Protein AF-A0A3D4V283-F1 (afdb_monomer_lite)

Secondary structure (DSSP, 8-state):
-HHHHHHHHHHHHHHHHHHHHHHHHHHHHS---HHHHHHHHHHHHHHHHHHHHHTT-HHHHHHHHHHHHHHHHHHHHT-TTS-HHHHHHHHHHHTSTTSHHHHHHHHHHT--SHHHHHHHHHHHHHHHHHHHHHHHTT----HHHHHHHHHHHHHHHHH-

pLDDT: mean 93.76, std 5.71, ran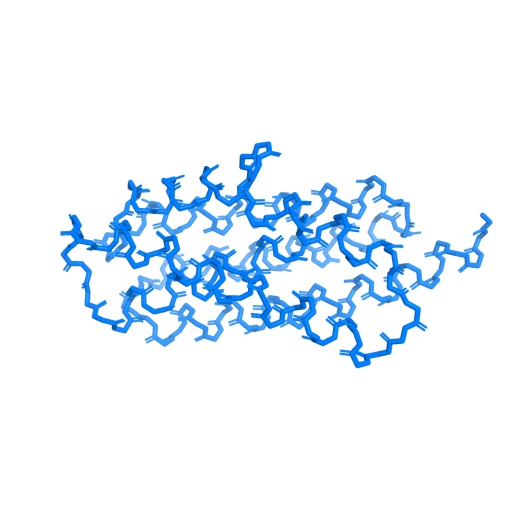ge [58.28, 98.69]

Foldseek 3Di:
DLVQLQVLLVVLLVLLVVLLVLLLVLCVQFPWDPQLSVQSNVLSVQLNVQSNVCSSVPVSSLVSLVSSLVSNLVSQCPTPLHPNCLSVQLLCQQPDCPHLLVQLVVQCVPDDDPVSNVVSLVSSLVRSVVSLVVSCVPDPHDPSNSVSSSSNSSSSSVSD

Structure (mmCIF, N/CA/C/O backbone):
data_AF-A0A3D4V283-F1
#
_entry.id   AF-A0A3D4V283-F1
#
loop_
_atom_site.group_PDB
_atom_site.id
_atom_site.type_symbol
_atom_site.label_atom_id
_atom_site.label_alt_id
_atom_site.label_comp_id
_atom_site.label_asym_id
_atom_site.label_entity_id
_atom_site.label_seq_id
_atom_site.pdbx_PDB_ins_code
_atom_site.Cartn_x
_atom_site.Cartn_y
_atom_site.Cartn_z
_atom_site.occupancy
_atom_site.B_iso_or_equiv
_atom_site.auth_seq_id
_atom_site.auth_comp_id
_atom_site.auth_asym_id
_atom_site.auth_atom_id
_atom_site.pdbx_PDB_model_num
ATOM 1 N N . THR A 1 1 ? 18.611 2.830 -21.047 1.00 58.28 1 THR A N 1
ATOM 2 C CA . THR A 1 1 ? 18.235 2.744 -22.475 1.00 58.28 1 THR A CA 1
ATOM 3 C C . THR A 1 1 ? 16.739 2.897 -22.589 1.00 58.28 1 THR A C 1
ATOM 5 O O . THR A 1 1 ? 16.042 2.386 -21.721 1.00 58.28 1 THR A O 1
ATOM 8 N N . GLU A 1 2 ? 16.260 3.573 -23.629 1.00 79.69 2 GLU A N 1
ATOM 9 C CA . GLU A 1 2 ? 14.843 3.916 -23.854 1.00 79.69 2 GLU A CA 1
ATOM 10 C C . GLU A 1 2 ? 13.882 2.730 -23.689 1.00 79.69 2 GLU A C 1
ATOM 12 O O . GLU A 1 2 ? 12.843 2.879 -23.059 1.00 79.69 2 GLU A O 1
ATOM 17 N N . ILE A 1 3 ? 14.271 1.524 -24.125 1.00 82.44 3 ILE A N 1
ATOM 18 C CA . ILE A 1 3 ? 13.474 0.296 -23.944 1.00 82.44 3 ILE A CA 1
ATOM 19 C C . ILE A 1 3 ? 13.197 0.004 -22.459 1.00 82.44 3 ILE A C 1
ATOM 21 O O . ILE A 1 3 ? 12.070 -0.315 -22.096 1.00 82.44 3 ILE A O 1
ATOM 25 N N . LYS A 1 4 ? 14.196 0.154 -21.577 1.00 86.25 4 LYS A N 1
ATOM 26 C CA . LYS A 1 4 ? 14.017 -0.077 -20.131 1.00 86.25 4 LYS A CA 1
ATOM 27 C C . LYS A 1 4 ? 13.040 0.926 -19.518 1.00 86.25 4 LYS A C 1
ATOM 29 O O . LYS A 1 4 ? 12.256 0.551 -18.656 1.00 86.25 4 LYS A O 1
ATOM 34 N N . ASN A 1 5 ? 13.087 2.180 -19.964 1.00 87.62 5 ASN A N 1
ATOM 35 C CA . ASN A 1 5 ? 12.178 3.218 -19.482 1.00 87.62 5 ASN A CA 1
ATOM 36 C C . ASN A 1 5 ? 10.763 3.015 -20.040 1.00 87.62 5 ASN A C 1
ATOM 38 O O . ASN A 1 5 ? 9.798 3.157 -19.304 1.00 87.62 5 ASN A O 1
ATOM 42 N N . SER A 1 6 ? 10.631 2.579 -21.295 1.00 90.25 6 SER A N 1
ATOM 43 C CA . SER A 1 6 ? 9.337 2.236 -21.890 1.00 90.25 6 SER A CA 1
ATOM 44 C C . SER A 1 6 ? 8.650 1.082 -21.153 1.00 90.25 6 SER A C 1
ATOM 46 O O . SER A 1 6 ? 7.493 1.223 -20.761 1.00 90.25 6 SER A O 1
ATOM 48 N N . VAL A 1 7 ? 9.376 -0.013 -20.885 1.00 91.06 7 VAL A N 1
ATOM 49 C CA . VAL A 1 7 ? 8.851 -1.134 -20.086 1.00 91.06 7 VAL A CA 1
ATOM 50 C C . VAL A 1 7 ? 8.467 -0.653 -18.690 1.00 91.06 7 VAL A C 1
ATOM 52 O O . VAL A 1 7 ? 7.329 -0.867 -18.285 1.00 91.06 7 VAL A O 1
ATOM 55 N N . ARG A 1 8 ? 9.364 0.067 -17.994 1.00 93.31 8 ARG A N 1
ATOM 56 C CA . ARG A 1 8 ? 9.091 0.590 -16.646 1.00 93.31 8 ARG A CA 1
ATOM 57 C C . ARG A 1 8 ? 7.851 1.477 -16.613 1.00 93.31 8 ARG A C 1
ATOM 59 O O . ARG A 1 8 ? 7.060 1.344 -15.693 1.00 93.31 8 ARG A O 1
ATOM 66 N N . SER A 1 9 ? 7.680 2.347 -17.606 1.00 92.94 9 SER A N 1
ATOM 67 C CA . SER A 1 9 ? 6.527 3.243 -17.711 1.00 92.94 9 SER A CA 1
ATOM 68 C C . SER A 1 9 ? 5.214 2.471 -17.831 1.00 92.94 9 SER A C 1
ATOM 70 O O . SER A 1 9 ? 4.258 2.774 -17.124 1.00 92.94 9 SER A O 1
ATOM 72 N N . GLN A 1 10 ? 5.156 1.449 -18.687 1.00 92.44 10 GLN A N 1
ATOM 73 C CA . GLN A 1 10 ? 3.942 0.644 -18.841 1.00 92.44 10 GLN A CA 1
ATOM 74 C C . GLN A 1 10 ? 3.641 -0.164 -17.577 1.00 92.44 10 GLN A C 1
ATOM 76 O O . GLN A 1 10 ? 2.506 -0.161 -17.099 1.00 92.44 10 GLN A O 1
ATOM 81 N N . THR A 1 11 ? 4.659 -0.816 -17.007 1.00 93.19 11 THR A N 1
ATOM 82 C CA . THR A 1 11 ? 4.489 -1.633 -15.802 1.00 93.19 11 THR A CA 1
ATOM 83 C C . THR A 1 11 ? 4.112 -0.789 -14.591 1.00 93.19 11 THR A C 1
ATOM 85 O O . THR A 1 11 ? 3.246 -1.204 -13.829 1.00 93.19 11 THR A O 1
ATOM 88 N N . SER A 1 12 ? 4.701 0.400 -14.423 1.00 95.25 12 SER A N 1
ATOM 89 C CA . SER A 1 12 ? 4.386 1.272 -13.288 1.00 95.25 12 SER A CA 1
ATOM 90 C C . SER A 1 12 ? 2.971 1.833 -13.381 1.00 95.25 12 SER A C 1
ATOM 92 O O . SER A 1 12 ? 2.273 1.848 -12.376 1.00 95.25 12 SER A O 1
ATOM 94 N N . ILE A 1 13 ? 2.494 2.203 -14.575 1.00 95.44 13 ILE A N 1
ATOM 95 C CA . ILE A 1 13 ? 1.099 2.633 -14.772 1.00 95.44 13 ILE A CA 1
ATOM 96 C C . ILE A 1 13 ? 0.123 1.505 -14.413 1.00 95.44 13 ILE A C 1
ATOM 98 O O . ILE A 1 13 ? -0.868 1.757 -13.730 1.00 95.44 13 ILE A O 1
ATOM 102 N N . MET A 1 14 ? 0.389 0.269 -14.847 1.00 95.50 14 MET A N 1
ATOM 103 C CA . MET A 1 14 ? -0.455 -0.882 -14.499 1.00 95.50 14 MET A CA 1
ATOM 104 C C . MET A 1 14 ? -0.444 -1.158 -12.993 1.00 95.50 14 MET A C 1
ATOM 106 O O . MET A 1 14 ? -1.510 -1.337 -12.408 1.00 95.50 14 MET A O 1
ATOM 110 N N . ALA A 1 15 ? 0.739 -1.145 -12.371 1.00 94.94 15 ALA A N 1
ATOM 111 C CA . ALA A 1 15 ? 0.889 -1.322 -10.931 1.00 94.94 15 ALA A CA 1
ATOM 112 C C . ALA A 1 15 ? 0.138 -0.231 -10.156 1.00 94.94 15 ALA A C 1
ATOM 114 O O . ALA A 1 15 ? -0.678 -0.551 -9.301 1.00 94.94 15 ALA A O 1
ATOM 115 N N . GLY A 1 16 ? 0.318 1.041 -10.522 1.00 96.50 16 GLY A N 1
ATOM 116 C CA . GLY A 1 16 ? -0.363 2.162 -9.877 1.00 96.50 16 GLY A CA 1
ATOM 117 C C . GLY A 1 16 ? -1.882 2.106 -10.006 1.00 96.50 16 GLY A C 1
ATOM 118 O O . GLY A 1 16 ? -2.580 2.447 -9.062 1.00 96.50 16 GLY A O 1
ATOM 119 N N . ILE A 1 17 ? -2.421 1.620 -11.132 1.00 96.50 17 ILE A N 1
ATOM 120 C CA . ILE A 1 17 ? -3.868 1.385 -11.271 1.00 96.50 17 ILE A CA 1
ATOM 121 C C . ILE A 1 17 ? -4.339 0.259 -10.343 1.00 96.50 17 ILE A C 1
ATOM 123 O O . ILE A 1 17 ? -5.386 0.402 -9.717 1.00 96.50 17 ILE A O 1
ATOM 127 N N . ALA A 1 18 ? -3.608 -0.856 -10.285 1.00 96.94 18 ALA A N 1
ATOM 128 C CA . ALA A 1 18 ? -3.990 -2.010 -9.475 1.00 96.94 18 ALA A CA 1
ATOM 129 C C . ALA A 1 18 ? -3.927 -1.702 -7.972 1.00 96.94 18 ALA A C 1
ATOM 131 O O . ALA A 1 18 ? -4.869 -2.016 -7.251 1.00 96.94 18 ALA A O 1
ATOM 132 N N . ILE A 1 19 ? -2.852 -1.046 -7.530 1.00 96.81 19 ILE A N 1
ATOM 133 C CA . ILE A 1 19 ? -2.660 -0.618 -6.142 1.00 96.81 19 ILE A CA 1
ATOM 134 C C . ILE A 1 19 ? -3.731 0.402 -5.747 1.00 96.81 19 ILE A C 1
ATOM 136 O O . ILE A 1 19 ? -4.409 0.184 -4.752 1.00 96.81 19 ILE A O 1
ATOM 140 N N . ASP A 1 20 ? -3.966 1.445 -6.554 1.00 98.06 20 ASP A N 1
ATOM 141 C CA . ASP A 1 20 ? -5.021 2.437 -6.285 1.00 98.06 20 ASP A CA 1
ATOM 142 C C . ASP A 1 20 ? -6.408 1.795 -6.171 1.00 98.06 20 ASP A C 1
ATOM 144 O O . ASP A 1 20 ? -7.171 2.087 -5.252 1.00 98.06 20 ASP A O 1
ATOM 148 N N . ALA A 1 21 ? -6.737 0.875 -7.079 1.00 98.12 21 ALA A N 1
ATOM 149 C CA . ALA A 1 21 ? -8.009 0.167 -7.024 1.00 98.12 21 ALA A CA 1
ATOM 150 C C . ALA A 1 21 ? -8.152 -0.672 -5.744 1.00 98.12 21 ALA A C 1
ATOM 152 O O . ALA A 1 21 ? -9.231 -0.682 -5.154 1.00 98.12 21 ALA A O 1
ATOM 153 N N . ALA A 1 22 ? -7.083 -1.349 -5.314 1.00 98.06 22 ALA A N 1
ATOM 154 C CA . ALA A 1 22 ? -7.077 -2.137 -4.086 1.00 98.06 22 ALA A CA 1
ATOM 155 C C . ALA A 1 22 ? -7.198 -1.243 -2.843 1.00 98.06 22 ALA A C 1
ATOM 157 O O . ALA A 1 22 ? -8.094 -1.458 -2.035 1.00 98.06 22 ALA A O 1
ATOM 158 N N . VAL A 1 23 ? -6.393 -0.181 -2.739 1.00 98.38 23 VAL A N 1
ATOM 159 C CA . VAL A 1 23 ? -6.449 0.787 -1.629 1.00 98.38 23 VAL A CA 1
ATOM 160 C C . VAL A 1 23 ? -7.845 1.393 -1.501 1.00 98.38 23 VAL A C 1
ATOM 162 O O . VAL A 1 23 ? -8.397 1.473 -0.407 1.00 98.38 23 VAL A O 1
ATOM 165 N N . ARG A 1 24 ? -8.465 1.772 -2.622 1.00 98.25 24 ARG A N 1
ATOM 166 C CA . ARG A 1 24 ? -9.840 2.279 -2.622 1.00 98.25 24 ARG A CA 1
ATOM 167 C C . ARG A 1 24 ? -10.861 1.234 -2.190 1.00 98.25 24 ARG A C 1
ATOM 169 O O . ARG A 1 24 ? -11.827 1.597 -1.535 1.00 98.25 24 ARG A O 1
ATOM 176 N N . ALA A 1 25 ? -10.688 -0.030 -2.572 1.00 98.25 25 ALA A N 1
ATOM 177 C CA . ALA A 1 25 ? -11.592 -1.096 -2.151 1.00 98.25 25 ALA A CA 1
ATOM 178 C C . ALA A 1 25 ? -11.532 -1.311 -0.631 1.00 98.25 25 ALA A C 1
ATOM 180 O O . ALA A 1 25 ? -12.582 -1.411 -0.001 1.00 98.25 25 ALA A O 1
ATOM 181 N N . GLU A 1 26 ? -10.332 -1.298 -0.047 1.00 98.19 26 GLU A N 1
ATOM 182 C CA . GLU A 1 26 ? -10.140 -1.366 1.407 1.00 98.19 26 GLU A CA 1
ATOM 183 C C . GLU A 1 26 ? -10.743 -0.143 2.108 1.00 98.19 26 GLU A C 1
ATOM 185 O O . GLU A 1 26 ? -11.488 -0.286 3.075 1.00 98.19 26 GLU A O 1
ATOM 190 N N . ALA A 1 27 ? -10.507 1.063 1.579 1.00 97.44 27 ALA A N 1
ATOM 191 C CA . ALA A 1 27 ? -11.105 2.280 2.120 1.00 97.44 27 ALA A CA 1
ATOM 192 C C . ALA A 1 27 ? -12.640 2.227 2.071 1.00 97.44 27 ALA A C 1
ATOM 194 O O . ALA A 1 27 ? -13.299 2.653 3.010 1.00 97.44 27 ALA A O 1
ATOM 195 N N . GLU A 1 28 ? -13.235 1.680 1.007 1.00 96.62 28 GLU A N 1
ATOM 196 C CA . GLU A 1 28 ? -14.691 1.518 0.909 1.00 96.62 28 GLU A CA 1
ATOM 197 C C . GLU A 1 28 ? -15.258 0.458 1.856 1.00 96.62 28 GLU A C 1
ATOM 199 O O . GLU A 1 28 ? -16.394 0.605 2.313 1.00 96.62 28 GLU A O 1
ATOM 204 N N . ALA A 1 29 ? -14.483 -0.587 2.151 1.00 94.00 29 ALA A N 1
ATOM 205 C CA . ALA A 1 29 ? -14.843 -1.635 3.100 1.00 94.00 29 ALA A CA 1
ATOM 206 C C . ALA A 1 29 ? -14.706 -1.197 4.571 1.00 94.00 29 ALA A C 1
ATOM 208 O O . ALA A 1 29 ? -15.240 -1.871 5.454 1.00 94.00 29 ALA A O 1
ATOM 209 N N . SER A 1 30 ? -14.021 -0.081 4.833 1.00 95.12 30 SER A N 1
ATOM 210 C CA . SER A 1 30 ? -13.837 0.485 6.167 1.00 95.12 30 SER A CA 1
ATOM 211 C C . SER A 1 30 ? -14.931 1.490 6.545 1.00 95.12 30 SER A C 1
ATOM 213 O O . SER A 1 30 ? -15.812 1.848 5.756 1.00 95.12 30 SER A O 1
ATOM 215 N N . GLU A 1 31 ? -14.860 1.976 7.784 1.00 96.19 31 GLU A N 1
ATOM 216 C CA . GLU A 1 31 ? -15.748 3.017 8.314 1.00 96.19 31 GLU A CA 1
ATOM 217 C C . GLU A 1 31 ? -15.241 4.443 8.033 1.00 96.19 31 GLU A C 1
ATOM 219 O O . GLU A 1 31 ? -15.786 5.403 8.583 1.00 96.19 31 GLU A O 1
ATOM 224 N N . MET A 1 32 ? -14.227 4.595 7.171 1.00 97.19 32 MET A N 1
ATOM 225 C CA . MET A 1 32 ? -13.692 5.902 6.794 1.00 97.19 32 MET A CA 1
ATOM 226 C C . MET A 1 32 ? -14.775 6.812 6.208 1.00 97.19 32 MET A C 1
ATOM 228 O O . MET A 1 32 ? -15.708 6.386 5.515 1.00 97.19 32 MET A O 1
ATOM 232 N N . SER A 1 33 ? -14.617 8.102 6.469 1.00 98.06 33 SER A N 1
ATOM 233 C CA . SER A 1 33 ? -15.468 9.163 5.951 1.00 98.06 33 SER A CA 1
ATOM 234 C C . SER A 1 33 ? -15.430 9.239 4.421 1.00 98.06 33 SER A C 1
ATOM 236 O O . SER A 1 33 ? -14.464 8.835 3.766 1.00 98.06 33 SER A O 1
ATOM 238 N N . ASN A 1 34 ? -16.485 9.802 3.826 1.00 98.19 34 ASN A N 1
ATOM 239 C CA . ASN A 1 34 ? -16.517 10.036 2.379 1.00 98.19 34 ASN A CA 1
ATOM 240 C C . ASN A 1 34 ? -15.428 11.025 1.950 1.00 98.19 34 ASN A C 1
ATOM 242 O O . ASN A 1 34 ? -14.896 10.918 0.848 1.00 98.19 34 ASN A O 1
ATOM 246 N N . GLU A 1 35 ? -15.090 11.970 2.823 1.00 98.31 35 GLU A N 1
ATOM 247 C CA . GLU A 1 35 ? -14.021 12.939 2.634 1.00 98.31 35 GLU A CA 1
ATOM 248 C C . GLU A 1 35 ? -12.662 12.239 2.502 1.00 98.31 35 GLU A C 1
ATOM 250 O O . GLU A 1 35 ? -11.957 12.470 1.519 1.00 98.31 35 GLU A O 1
ATOM 255 N N . SER A 1 36 ? -12.320 11.325 3.415 1.00 98.50 36 SER A N 1
ATOM 256 C CA . SER A 1 36 ? -11.056 10.581 3.342 1.00 98.50 36 SER A CA 1
ATOM 257 C C . SER A 1 36 ? -11.025 9.590 2.179 1.00 98.50 36 SER A C 1
ATOM 259 O O . SER A 1 36 ? -10.008 9.477 1.493 1.00 98.50 36 SER A O 1
ATOM 261 N N . LYS A 1 37 ? -12.149 8.931 1.868 1.00 98.56 37 LYS A N 1
ATOM 262 C CA . LYS A 1 37 ? -12.281 8.090 0.661 1.00 98.56 37 LYS A CA 1
ATOM 263 C C . LYS A 1 37 ? -12.045 8.890 -0.622 1.00 98.56 37 LYS A C 1
ATOM 265 O O . LYS A 1 37 ? -11.380 8.407 -1.541 1.00 98.56 37 LYS A O 1
ATOM 270 N N . GLN A 1 38 ? -12.559 10.119 -0.686 1.00 98.56 38 GLN A N 1
ATOM 271 C CA . GLN A 1 38 ? -12.334 11.011 -1.820 1.00 98.56 38 GLN A CA 1
ATOM 272 C C . GLN A 1 38 ? -10.872 11.465 -1.896 1.00 98.56 38 GLN A C 1
ATOM 274 O O . GLN A 1 38 ? -10.301 11.427 -2.982 1.00 98.56 38 GLN A O 1
ATOM 279 N N . ALA A 1 39 ? -10.244 11.812 -0.769 1.00 98.69 39 ALA A N 1
ATOM 280 C CA . ALA A 1 39 ? -8.825 12.173 -0.730 1.00 98.69 39 ALA A CA 1
ATOM 281 C C . ALA A 1 39 ? -7.927 11.032 -1.243 1.00 98.69 39 ALA A C 1
ATOM 283 O O . ALA A 1 39 ? -7.048 11.259 -2.074 1.00 98.69 39 ALA A O 1
ATOM 284 N N . ILE A 1 40 ? -8.213 9.786 -0.850 1.00 98.56 40 ILE A N 1
ATOM 285 C CA . ILE A 1 40 ? -7.534 8.589 -1.375 1.00 98.56 40 ILE A CA 1
ATOM 286 C C . ILE A 1 40 ? -7.736 8.451 -2.891 1.00 98.56 40 ILE A C 1
ATOM 288 O O . ILE A 1 40 ? -6.789 8.176 -3.631 1.00 98.56 40 ILE A O 1
ATOM 292 N N . ALA A 1 41 ? -8.961 8.657 -3.383 1.00 98.50 41 ALA A N 1
ATOM 293 C CA . ALA A 1 41 ? -9.240 8.596 -4.815 1.00 98.50 41 ALA A CA 1
ATOM 294 C C . ALA A 1 41 ? -8.500 9.694 -5.602 1.00 98.50 41 ALA A C 1
ATOM 296 O O . ALA A 1 41 ? -8.009 9.436 -6.707 1.00 98.50 41 ALA A O 1
ATOM 297 N N . ASP A 1 42 ? -8.389 10.894 -5.034 1.00 98.62 42 ASP A N 1
ATOM 298 C CA . ASP A 1 42 ? -7.660 12.016 -5.622 1.00 98.62 42 ASP A CA 1
ATOM 299 C C . ASP A 1 42 ? -6.151 11.737 -5.659 1.00 98.62 42 ASP A C 1
ATOM 301 O O . ASP A 1 42 ? -5.521 11.955 -6.699 1.00 98.62 42 ASP A O 1
ATOM 305 N N . ALA A 1 43 ? -5.583 11.156 -4.597 1.00 98.62 43 ALA A N 1
ATOM 306 C CA . ALA A 1 43 ? -4.198 10.682 -4.577 1.00 98.62 43 ALA A CA 1
ATOM 307 C C . ALA A 1 43 ? -3.932 9.682 -5.720 1.00 98.62 43 ALA A C 1
ATOM 309 O O . ALA A 1 43 ? -2.938 9.792 -6.442 1.00 98.62 43 ALA A O 1
ATOM 310 N N . GLY A 1 44 ? -4.865 8.761 -5.981 1.00 98.12 44 GLY A N 1
ATOM 311 C CA . GLY A 1 44 ? -4.776 7.810 -7.094 1.00 98.12 44 GLY A CA 1
ATOM 312 C C . GLY A 1 44 ? -4.800 8.461 -8.482 1.00 98.12 44 GLY A C 1
ATOM 313 O O . GLY A 1 44 ? -4.141 7.998 -9.423 1.00 98.12 44 GLY A O 1
ATOM 314 N N . VAL A 1 45 ? -5.540 9.562 -8.645 1.00 98.31 45 VAL A N 1
ATOM 315 C CA . VAL A 1 45 ? -5.520 10.373 -9.875 1.00 98.31 45 VAL A CA 1
ATOM 316 C C . VAL A 1 45 ? -4.163 11.054 -10.046 1.00 98.31 45 VAL A C 1
ATOM 318 O O . VAL A 1 45 ? -3.602 11.020 -11.149 1.00 98.31 45 VAL A O 1
ATOM 321 N N . GLN A 1 46 ? -3.619 11.624 -8.970 1.00 98.38 46 GLN A N 1
ATOM 322 C CA . GLN A 1 46 ? -2.305 12.266 -8.974 1.00 98.38 46 GLN A CA 1
ATOM 323 C C . GLN A 1 46 ? -1.191 11.267 -9.304 1.00 98.38 46 GLN A C 1
ATOM 325 O O . GLN A 1 46 ? -0.387 11.542 -10.197 1.00 98.38 46 GLN A O 1
ATOM 330 N N . LEU A 1 47 ? -1.217 10.067 -8.714 1.00 98.25 47 LEU A N 1
ATOM 331 C CA . LEU A 1 47 ? -0.295 8.973 -9.033 1.00 98.25 47 LEU A CA 1
ATOM 332 C C . LEU A 1 47 ? -0.283 8.675 -10.537 1.00 98.25 47 LEU A C 1
ATOM 334 O O . LEU A 1 47 ? 0.768 8.661 -11.180 1.00 98.25 47 LEU A O 1
ATOM 338 N N . LYS A 1 48 ? -1.459 8.489 -11.148 1.00 97.31 48 LYS A N 1
ATOM 339 C CA . LYS A 1 48 ? -1.569 8.195 -12.591 1.00 97.31 48 LYS A CA 1
ATOM 340 C C . LYS A 1 48 ? -1.015 9.329 -13.455 1.00 97.31 48 LYS A C 1
ATOM 342 O O . LYS A 1 48 ? -0.439 9.063 -14.512 1.00 97.31 48 LYS A O 1
ATOM 347 N N . ALA A 1 49 ? -1.199 10.583 -13.047 1.00 97.75 49 ALA A N 1
ATOM 348 C CA . ALA A 1 49 ? -0.643 11.738 -13.749 1.00 97.75 49 ALA A CA 1
ATOM 349 C C . ALA A 1 49 ? 0.889 11.813 -13.609 1.00 97.75 49 ALA A C 1
ATOM 351 O O . ALA A 1 49 ? 1.589 12.015 -14.608 1.00 97.75 49 ALA A O 1
ATOM 352 N N . ALA A 1 50 ? 1.410 11.579 -12.405 1.00 97.81 50 ALA A N 1
ATOM 353 C CA . ALA A 1 50 ? 2.840 11.556 -12.120 1.00 97.81 50 ALA A CA 1
ATOM 354 C C . ALA A 1 50 ? 3.549 10.434 -12.894 1.00 97.81 50 ALA A C 1
ATOM 356 O O . ALA A 1 50 ? 4.520 10.695 -13.600 1.00 97.81 50 ALA A O 1
ATOM 357 N N . LEU A 1 51 ? 3.001 9.214 -12.904 1.00 96.56 51 LEU A N 1
ATOM 358 C CA . LEU A 1 51 ? 3.574 8.073 -13.632 1.00 96.56 51 LEU A CA 1
ATOM 359 C C . LEU A 1 51 ? 3.625 8.279 -15.154 1.00 96.56 51 LEU A C 1
ATOM 361 O O . LEU A 1 51 ? 4.567 7.831 -15.813 1.00 96.56 51 LEU A O 1
ATOM 365 N N . ARG A 1 52 ? 2.640 8.983 -15.727 1.00 94.56 52 ARG A N 1
ATOM 366 C CA . ARG A 1 52 ? 2.667 9.387 -17.146 1.00 94.56 52 ARG A CA 1
ATOM 367 C C . ARG A 1 52 ? 3.774 10.399 -17.429 1.00 94.56 52 ARG A C 1
ATOM 369 O O . ARG A 1 52 ? 4.372 10.351 -18.500 1.00 94.56 52 ARG A O 1
ATOM 376 N N . THR A 1 53 ? 4.045 11.283 -16.474 1.00 95.75 53 THR A N 1
ATOM 377 C CA . THR A 1 53 ? 5.063 12.337 -16.580 1.00 95.75 53 THR A CA 1
ATOM 378 C C . THR A 1 53 ? 6.472 11.805 -16.323 1.00 95.75 53 THR A C 1
ATOM 380 O O . THR A 1 53 ? 7.418 12.278 -16.941 1.00 95.75 53 THR A O 1
ATOM 383 N N . ALA A 1 54 ? 6.613 10.774 -15.488 1.00 94.50 54 ALA A N 1
ATOM 384 C CA . ALA A 1 54 ? 7.889 10.131 -15.189 1.00 94.50 54 ALA A CA 1
ATOM 385 C C . ALA A 1 54 ? 8.514 9.441 -16.413 1.00 94.50 54 ALA A C 1
ATOM 387 O O . ALA A 1 54 ? 9.721 9.227 -16.454 1.00 94.50 54 ALA A O 1
ATOM 388 N N . VAL A 1 55 ? 7.708 9.023 -17.403 1.00 91.94 55 VAL A N 1
ATOM 389 C CA . VAL A 1 55 ? 8.160 8.310 -18.624 1.00 91.94 55 VAL A CA 1
ATOM 390 C C . VAL A 1 55 ? 9.110 7.139 -18.290 1.00 91.94 55 VAL A C 1
ATOM 392 O O . VAL A 1 55 ? 10.064 6.825 -19.003 1.00 91.94 55 VAL A O 1
ATOM 395 N N . GLY A 1 56 ? 8.866 6.487 -17.149 1.00 90.56 56 GLY A N 1
ATOM 396 C CA . GLY A 1 56 ? 9.672 5.378 -16.652 1.00 90.56 56 GLY A CA 1
ATOM 397 C C . GLY A 1 56 ? 11.094 5.750 -16.226 1.00 90.56 56 GLY A C 1
ATOM 398 O O . GLY A 1 56 ? 11.931 4.852 -16.141 1.00 90.56 56 GLY A O 1
ATOM 399 N N . VAL A 1 57 ? 11.412 7.017 -15.962 1.00 94.38 57 VAL A N 1
ATOM 400 C CA . VAL A 1 57 ? 12.605 7.399 -15.192 1.00 94.38 57 VAL A CA 1
ATOM 401 C C . VAL A 1 57 ? 12.454 6.827 -13.785 1.00 94.38 57 VAL A C 1
ATOM 403 O O . VAL A 1 57 ? 11.421 7.000 -13.154 1.00 94.38 57 VAL A O 1
ATOM 406 N N . LYS A 1 58 ? 13.460 6.074 -13.321 1.00 92.31 58 LYS A N 1
ATOM 407 C CA . LYS A 1 58 ? 13.350 5.280 -12.089 1.00 92.31 58 LYS A CA 1
ATOM 408 C C . LYS A 1 58 ? 13.004 6.156 -10.871 1.00 92.31 58 LYS A C 1
ATOM 410 O O . LYS A 1 58 ? 11.986 5.897 -10.250 1.00 92.31 58 LYS A O 1
ATOM 415 N N . ALA A 1 59 ? 13.802 7.194 -10.619 1.00 94.12 59 ALA A N 1
ATOM 416 C CA . ALA A 1 59 ? 13.607 8.095 -9.483 1.00 94.12 59 ALA A CA 1
ATOM 417 C C . ALA A 1 59 ? 12.240 8.799 -9.519 1.00 94.12 59 ALA A C 1
ATOM 419 O O . ALA A 1 59 ? 11.576 8.895 -8.499 1.00 94.12 59 ALA A O 1
ATOM 420 N N . ASP A 1 60 ? 11.781 9.221 -10.701 1.00 96.25 60 ASP A N 1
ATOM 421 C CA . ASP A 1 60 ? 10.484 9.892 -10.843 1.00 96.25 60 ASP A CA 1
ATOM 422 C C . ASP A 1 60 ? 9.302 8.929 -10.628 1.00 96.25 60 ASP A C 1
ATOM 424 O O . ASP A 1 60 ? 8.232 9.344 -10.192 1.00 96.25 60 ASP A O 1
ATOM 428 N N . VAL A 1 61 ? 9.475 7.638 -10.947 1.00 96.00 61 VAL A N 1
ATOM 429 C CA . VAL A 1 61 ? 8.479 6.599 -10.642 1.00 96.00 61 VAL A CA 1
ATOM 430 C C . VAL A 1 61 ? 8.443 6.303 -9.144 1.00 96.00 61 VAL A C 1
ATOM 432 O O . VAL A 1 61 ? 7.349 6.221 -8.601 1.00 96.00 61 VAL A O 1
ATOM 435 N N . GLU A 1 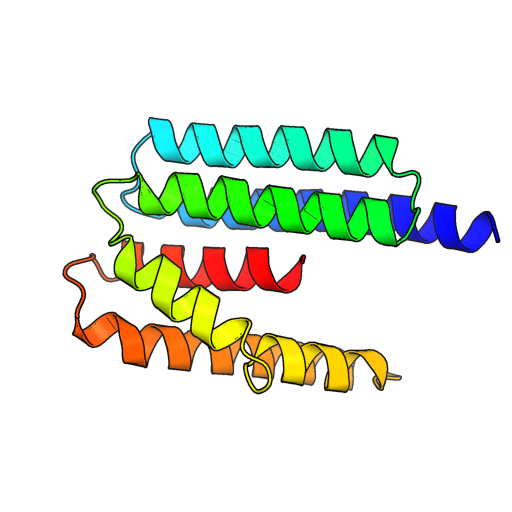62 ? 9.603 6.164 -8.496 1.00 95.00 62 GLU A N 1
ATOM 436 C CA . GLU A 1 62 ? 9.706 5.966 -7.039 1.00 95.00 62 GLU A CA 1
ATOM 437 C C . GLU A 1 62 ? 9.053 7.144 -6.301 1.00 95.00 62 GLU A C 1
ATOM 439 O O . GLU A 1 62 ? 8.094 6.943 -5.564 1.00 95.00 62 GLU A O 1
ATOM 444 N N . ALA A 1 63 ? 9.421 8.380 -6.651 1.00 96.62 63 ALA A N 1
ATOM 445 C CA . ALA A 1 63 ? 8.819 9.585 -6.083 1.00 96.62 63 ALA A CA 1
ATOM 446 C C . ALA A 1 63 ? 7.297 9.673 -6.307 1.00 96.62 63 ALA A C 1
ATOM 448 O O . ALA A 1 63 ? 6.569 10.207 -5.475 1.00 96.62 63 ALA A O 1
ATOM 449 N N . ALA A 1 64 ? 6.778 9.167 -7.432 1.00 97.94 64 ALA A N 1
ATOM 450 C CA . ALA A 1 64 ? 5.336 9.146 -7.674 1.00 97.94 64 ALA A CA 1
ATOM 451 C C . ALA A 1 64 ? 4.597 8.213 -6.700 1.00 97.94 64 ALA A C 1
ATOM 453 O O . ALA A 1 64 ? 3.495 8.551 -6.267 1.00 97.94 64 ALA A O 1
ATOM 454 N N . PHE A 1 65 ? 5.183 7.060 -6.369 1.00 97.69 65 PHE A N 1
ATOM 455 C CA . PHE A 1 65 ? 4.606 6.121 -5.409 1.00 97.69 65 PHE A CA 1
ATOM 456 C C . PHE A 1 65 ? 4.808 6.559 -3.957 1.00 97.69 65 PHE A C 1
ATOM 458 O O . PHE A 1 65 ? 3.873 6.423 -3.173 1.00 97.69 65 PHE A O 1
ATOM 465 N N . GLU A 1 66 ? 5.954 7.153 -3.621 1.00 96.81 66 GLU A N 1
ATOM 466 C CA . GLU A 1 66 ? 6.200 7.773 -2.310 1.00 96.81 66 GLU A CA 1
ATOM 467 C C . GLU A 1 66 ? 5.166 8.874 -2.026 1.00 96.81 66 GLU A C 1
ATOM 469 O O . GLU A 1 66 ? 4.460 8.810 -1.024 1.00 96.81 66 GLU A O 1
ATOM 474 N N . ASN A 1 67 ? 4.960 9.812 -2.960 1.00 97.94 67 ASN A N 1
ATOM 475 C CA . ASN A 1 67 ? 3.936 10.855 -2.807 1.00 97.94 67 ASN A CA 1
ATOM 476 C C . ASN A 1 67 ? 2.523 10.262 -2.663 1.00 97.94 67 ASN A C 1
ATOM 478 O O . ASN A 1 67 ? 1.709 10.760 -1.892 1.00 97.94 67 ASN A O 1
ATOM 482 N N . TYR A 1 68 ? 2.208 9.197 -3.407 1.00 98.44 68 TYR A N 1
ATOM 483 C CA . TYR A 1 68 ? 0.916 8.523 -3.279 1.00 98.44 68 TYR A CA 1
ATOM 484 C C . TYR A 1 68 ? 0.724 7.906 -1.889 1.00 98.44 68 TYR A C 1
ATOM 486 O O . TYR A 1 68 ? -0.346 8.057 -1.301 1.00 98.44 68 TYR A O 1
ATOM 494 N N . GLN A 1 69 ? 1.752 7.238 -1.359 1.00 97.81 69 GLN A N 1
ATOM 495 C CA . GLN A 1 69 ? 1.739 6.707 0.001 1.00 97.81 69 GLN A CA 1
ATOM 496 C C . GLN A 1 69 ? 1.523 7.825 1.026 1.00 97.81 69 GLN A C 1
ATOM 498 O O . GLN A 1 69 ? 0.664 7.674 1.891 1.00 97.81 69 GLN A O 1
ATOM 503 N N . GLU A 1 70 ? 2.254 8.937 0.920 1.00 97.56 70 GLU A N 1
ATOM 504 C CA . GLU A 1 70 ? 2.144 10.073 1.846 1.00 97.56 70 GLU A CA 1
ATOM 505 C C . GLU A 1 70 ? 0.735 10.688 1.853 1.00 97.56 70 GLU A C 1
ATOM 507 O O . GLU A 1 70 ? 0.173 10.947 2.920 1.00 97.56 70 GLU A O 1
ATOM 512 N N . GLU A 1 71 ? 0.126 10.880 0.681 1.00 98.44 71 GLU A N 1
ATOM 513 C CA . GLU A 1 71 ? -1.233 11.423 0.552 1.00 98.44 71 GLU A CA 1
ATOM 514 C C . GLU A 1 71 ? -2.291 10.464 1.126 1.00 98.44 71 GLU A C 1
ATOM 516 O O . GLU A 1 71 ? -3.198 10.886 1.847 1.00 98.44 71 GLU A O 1
ATOM 521 N N . VAL A 1 72 ? -2.163 9.156 0.868 1.00 98.44 72 VAL A N 1
ATOM 522 C CA . VAL A 1 72 ? -3.064 8.139 1.438 1.00 98.44 72 VAL A CA 1
ATOM 523 C C . VAL A 1 72 ? -2.907 8.058 2.956 1.00 98.44 72 VAL A C 1
ATOM 525 O O . VAL A 1 72 ? -3.909 8.051 3.671 1.00 98.44 72 VAL A O 1
ATOM 528 N N . GLN A 1 73 ? -1.671 8.058 3.457 1.00 97.75 73 GLN A N 1
ATOM 529 C CA . GLN A 1 73 ? -1.380 8.094 4.889 1.00 97.75 73 GLN A CA 1
ATOM 530 C C . GLN A 1 73 ? -1.998 9.339 5.537 1.00 97.75 73 GLN A C 1
ATOM 532 O O . GLN A 1 73 ? -2.692 9.227 6.543 1.00 97.75 73 GLN A O 1
ATOM 537 N N . THR A 1 74 ? -1.833 10.508 4.920 1.00 98.19 74 THR A N 1
ATOM 538 C CA . THR A 1 74 ? -2.422 11.765 5.401 1.00 98.19 74 THR A CA 1
ATOM 539 C C . THR A 1 74 ? -3.950 11.694 5.447 1.00 98.19 74 THR A C 1
ATOM 541 O O . THR A 1 74 ? -4.567 12.172 6.400 1.00 98.19 74 THR A O 1
ATOM 544 N N . ALA A 1 75 ? -4.593 11.085 4.448 1.00 98.38 75 ALA A N 1
ATOM 545 C CA . ALA A 1 75 ? -6.043 10.890 4.450 1.00 98.38 75 ALA A CA 1
ATOM 546 C C . ALA A 1 75 ? -6.505 9.957 5.583 1.00 98.38 75 ALA A C 1
ATOM 548 O O . ALA A 1 75 ? -7.538 10.213 6.203 1.00 98.38 75 ALA A O 1
ATOM 549 N N . MET A 1 76 ? -5.740 8.901 5.873 1.00 98.06 76 MET A N 1
ATOM 550 C CA . MET A 1 76 ? -6.012 7.993 6.989 1.00 98.06 76 MET A CA 1
ATOM 551 C C . MET A 1 76 ? -5.831 8.686 8.341 1.00 98.06 76 MET A C 1
ATOM 553 O O . MET A 1 76 ? -6.720 8.616 9.178 1.00 98.06 76 MET A O 1
ATOM 557 N N . GLU A 1 77 ? -4.722 9.392 8.554 1.00 97.38 77 GLU A N 1
ATOM 558 C CA . GLU A 1 77 ? -4.425 10.077 9.820 1.00 97.38 77 GLU A CA 1
ATOM 559 C C . GLU A 1 77 ? -5.441 11.169 10.176 1.00 97.38 77 GLU A C 1
ATOM 561 O O . GLU A 1 77 ? -5.679 11.440 11.353 1.00 97.38 77 GLU A O 1
ATOM 566 N N . ASN A 1 78 ? -6.046 11.797 9.166 1.00 97.12 78 ASN A N 1
ATOM 567 C CA . ASN A 1 78 ? -7.072 12.820 9.357 1.00 97.12 78 ASN A CA 1
ATOM 568 C C . ASN A 1 78 ? -8.489 12.246 9.519 1.00 97.12 78 ASN A C 1
ATOM 570 O O . ASN A 1 78 ? -9.414 13.003 9.827 1.00 97.12 78 ASN A O 1
ATOM 574 N N . ASP A 1 79 ? -8.689 10.943 9.306 1.00 97.75 79 ASP A N 1
ATOM 575 C CA . ASP A 1 79 ? -9.997 10.316 9.452 1.00 97.75 79 ASP A CA 1
ATOM 576 C C . ASP A 1 79 ? -10.296 9.980 10.917 1.00 97.75 79 ASP A C 1
ATOM 578 O O . ASP A 1 79 ? -9.508 9.342 11.602 1.00 97.75 79 ASP A O 1
ATOM 582 N N . SER A 1 80 ? -11.479 10.356 11.406 1.00 95.62 80 SER A N 1
ATOM 583 C CA . SER A 1 80 ? -11.858 10.118 12.805 1.00 95.62 80 SER A CA 1
ATOM 584 C C . SER A 1 80 ? -12.060 8.645 13.178 1.00 95.62 80 SER A C 1
ATOM 586 O O . SER A 1 80 ? -12.096 8.331 14.366 1.00 95.62 80 SER A O 1
ATOM 588 N N . SER A 1 81 ? -12.263 7.760 12.197 1.00 95.00 81 SER A N 1
ATOM 589 C CA . SER A 1 81 ? -12.391 6.314 12.423 1.00 95.00 81 SER A CA 1
ATOM 590 C C . SER A 1 81 ? -11.037 5.612 12.543 1.00 95.00 81 SER A C 1
ATOM 592 O O . SER A 1 81 ? -10.984 4.482 13.027 1.00 95.00 81 SER A O 1
ATOM 594 N N . ILE A 1 82 ? -9.955 6.279 12.131 1.00 95.31 82 ILE A N 1
ATOM 595 C CA . ILE A 1 82 ? -8.598 5.746 12.117 1.00 95.31 82 ILE A CA 1
ATOM 596 C C . ILE A 1 82 ? -7.780 6.428 13.209 1.00 95.31 82 ILE A C 1
ATOM 598 O O . ILE A 1 82 ? -7.764 7.648 13.353 1.00 95.31 82 ILE A O 1
ATOM 602 N N . GLU A 1 83 ? -7.034 5.644 13.977 1.00 95.06 83 GLU A N 1
ATOM 603 C CA . GLU A 1 83 ? -6.095 6.220 14.930 1.00 95.06 83 GLU A CA 1
ATOM 604 C C . GLU A 1 83 ? -4.789 6.605 14.233 1.00 95.06 83 GLU A C 1
ATOM 606 O O . GLU A 1 83 ? -4.001 5.745 13.848 1.00 95.06 83 GLU A O 1
ATOM 611 N N . ALA A 1 84 ? -4.515 7.906 14.117 1.00 94.69 84 ALA A N 1
ATOM 612 C CA . ALA A 1 84 ? -3.303 8.409 13.462 1.00 94.69 84 ALA A CA 1
ATOM 613 C C . ALA A 1 84 ? -2.008 7.785 14.017 1.00 94.69 84 ALA A C 1
ATOM 615 O O . ALA A 1 84 ? -1.114 7.421 13.258 1.00 94.69 84 ALA A O 1
ATOM 616 N N . ASN A 1 85 ? -1.927 7.582 15.338 1.00 93.62 85 ASN A N 1
ATOM 617 C CA . ASN A 1 85 ? -0.765 6.946 15.965 1.00 93.62 85 ASN A CA 1
ATOM 618 C C . ASN A 1 85 ? -0.547 5.506 15.484 1.00 93.62 85 ASN A C 1
ATOM 620 O O . ASN A 1 85 ? 0.600 5.091 15.359 1.00 93.62 85 ASN A O 1
ATOM 624 N N . PHE A 1 86 ? -1.615 4.752 15.209 1.00 95.31 86 PHE A N 1
ATOM 625 C CA . PHE A 1 86 ? -1.490 3.411 14.642 1.00 95.31 86 PHE A CA 1
ATOM 626 C C . PHE A 1 86 ? -0.835 3.476 13.261 1.00 95.31 86 PHE A C 1
ATOM 628 O O . PHE A 1 86 ? 0.148 2.780 13.016 1.00 95.31 86 PHE A O 1
ATOM 635 N N . VAL A 1 87 ? -1.324 4.362 12.389 1.00 95.69 87 VAL A N 1
ATOM 636 C CA . VAL A 1 87 ? -0.795 4.530 11.027 1.00 95.69 87 VAL A CA 1
ATOM 637 C C . VAL A 1 87 ? 0.681 4.920 11.065 1.00 95.69 87 VAL A C 1
ATOM 639 O O . VAL A 1 87 ? 1.507 4.273 10.423 1.00 95.69 87 VAL A O 1
ATOM 642 N N . VAL A 1 88 ? 1.027 5.927 11.872 1.00 94.75 88 VAL A N 1
ATOM 643 C CA . VAL A 1 88 ? 2.403 6.419 12.011 1.00 94.75 88 VAL A CA 1
ATOM 644 C C . VAL A 1 88 ? 3.333 5.341 12.566 1.00 94.75 88 VAL A C 1
ATOM 646 O O . VAL A 1 88 ? 4.410 5.137 12.004 1.00 94.75 88 VAL A O 1
ATOM 649 N N . SER A 1 89 ? 2.952 4.651 13.647 1.00 94.75 89 SER A N 1
ATOM 650 C CA . SER A 1 89 ? 3.806 3.633 14.276 1.00 94.75 89 SER A CA 1
ATOM 651 C C . SER A 1 89 ? 4.056 2.457 13.343 1.00 94.75 89 SER A C 1
ATOM 653 O O . SER A 1 89 ? 5.212 2.118 13.089 1.00 94.75 89 SER A O 1
ATOM 655 N N . VAL A 1 90 ? 2.995 1.900 12.752 1.00 95.12 90 VAL A N 1
ATOM 656 C CA . VAL A 1 90 ? 3.108 0.779 11.814 1.00 95.12 90 VAL A CA 1
ATOM 657 C C . VAL A 1 90 ? 3.964 1.184 10.614 1.00 95.12 90 VAL A C 1
ATOM 659 O O . VAL A 1 90 ? 4.914 0.479 10.273 1.00 95.12 90 VAL A O 1
ATOM 662 N N . ASN A 1 91 ? 3.703 2.347 10.008 1.00 94.56 91 ASN A N 1
ATOM 663 C CA . ASN A 1 91 ? 4.480 2.792 8.854 1.00 94.56 91 ASN A CA 1
ATOM 664 C C . ASN A 1 91 ? 5.959 3.029 9.214 1.00 94.56 91 ASN A C 1
ATOM 666 O O . ASN A 1 91 ? 6.853 2.658 8.452 1.00 94.56 91 ASN A O 1
ATOM 670 N N . THR A 1 92 ? 6.238 3.584 10.396 1.00 94.75 92 THR A N 1
ATOM 671 C CA . THR A 1 92 ? 7.608 3.805 10.889 1.00 94.75 92 THR A CA 1
ATOM 672 C C . THR A 1 92 ? 8.360 2.490 11.088 1.00 94.75 92 THR A C 1
ATOM 674 O O . THR A 1 92 ? 9.518 2.374 10.684 1.00 94.75 92 THR A O 1
ATOM 677 N N . GLU A 1 93 ? 7.725 1.490 11.697 1.00 95.38 93 GLU A N 1
ATOM 678 C CA . GLU A 1 93 ? 8.343 0.186 11.946 1.00 95.38 93 GLU A CA 1
ATOM 679 C C . GLU A 1 93 ? 8.655 -0.557 10.640 1.00 95.38 93 GLU A C 1
ATOM 681 O O . GLU A 1 93 ? 9.777 -1.049 10.465 1.00 95.38 93 GLU A O 1
ATOM 686 N N . ILE A 1 94 ? 7.716 -0.551 9.687 1.00 95.38 94 ILE A N 1
ATOM 687 C CA . ILE A 1 94 ? 7.873 -1.165 8.357 1.00 95.38 94 ILE A CA 1
ATOM 688 C C . ILE A 1 94 ? 9.044 -0.550 7.585 1.00 95.38 94 ILE A C 1
ATOM 690 O O . ILE A 1 94 ? 9.830 -1.286 6.981 1.00 95.38 94 ILE A O 1
ATOM 694 N N . ASN A 1 95 ? 9.173 0.780 7.628 1.00 94.12 95 ASN A N 1
ATOM 695 C CA . ASN A 1 95 ? 10.200 1.547 6.914 1.00 94.12 95 ASN A CA 1
ATOM 696 C C . ASN A 1 95 ? 11.518 1.693 7.685 1.00 94.12 95 ASN A C 1
ATOM 698 O O . ASN A 1 95 ? 12.454 2.338 7.208 1.00 94.12 95 ASN A O 1
ATOM 702 N N . SER A 1 96 ? 11.626 1.112 8.881 1.00 95.38 96 SER A N 1
ATOM 703 C CA . SER A 1 96 ? 12.870 1.150 9.642 1.00 95.38 96 SER A CA 1
ATOM 704 C C . SER A 1 96 ? 14.005 0.427 8.899 1.00 95.38 96 SER A C 1
ATOM 706 O O . SER A 1 96 ? 13.789 -0.420 8.027 1.00 95.38 96 SER A O 1
ATOM 708 N N . GLN A 1 97 ? 15.254 0.719 9.274 1.00 93.19 97 GLN A N 1
ATOM 709 C CA . GLN A 1 97 ? 16.443 0.135 8.633 1.00 93.19 97 GLN A CA 1
ATOM 710 C C . GLN A 1 97 ? 16.486 -1.405 8.689 1.00 93.19 97 GLN A C 1
ATOM 712 O O . GLN A 1 97 ? 17.187 -2.037 7.903 1.00 93.19 97 GLN A O 1
ATOM 717 N N . THR A 1 98 ? 15.755 -2.015 9.618 1.00 92.69 98 THR A N 1
ATOM 718 C CA . THR A 1 98 ? 15.614 -3.472 9.751 1.00 92.69 98 THR A CA 1
ATOM 719 C C . THR A 1 98 ? 14.162 -3.928 9.615 1.00 92.69 98 THR A C 1
ATOM 721 O O . THR A 1 98 ? 13.849 -5.056 9.982 1.00 92.69 98 THR A O 1
ATOM 724 N N . GLY A 1 99 ? 13.280 -3.048 9.141 1.00 94.06 99 GLY A N 1
ATOM 725 C CA . GLY A 1 99 ? 11.853 -3.299 8.996 1.00 94.06 99 GLY A CA 1
ATOM 726 C C . GLY A 1 99 ? 11.520 -4.176 7.793 1.00 94.06 99 GLY A C 1
ATOM 727 O O . GLY A 1 99 ? 12.375 -4.474 6.949 1.00 94.06 99 GLY A O 1
ATOM 728 N N . ALA A 1 100 ? 10.246 -4.559 7.706 1.00 94.75 100 ALA A N 1
ATOM 729 C CA . ALA A 1 100 ? 9.729 -5.456 6.676 1.00 94.75 100 ALA A CA 1
ATOM 730 C C . ALA A 1 100 ? 10.045 -4.973 5.248 1.00 94.75 100 ALA A C 1
ATOM 732 O O . ALA A 1 100 ? 10.403 -5.791 4.399 1.00 94.75 100 ALA A O 1
ATOM 733 N N . LYS A 1 101 ? 10.006 -3.656 4.981 1.00 93.38 101 LYS A N 1
ATOM 734 C CA . LYS A 1 101 ? 10.313 -3.098 3.650 1.00 93.38 101 LYS A CA 1
ATOM 735 C C . LYS A 1 101 ? 11.768 -3.338 3.253 1.00 93.38 101 LYS A C 1
ATOM 737 O O . LYS A 1 101 ? 12.039 -3.855 2.172 1.00 93.38 101 LYS A O 1
ATOM 742 N N . THR A 1 102 ? 12.707 -3.069 4.161 1.00 93.06 102 THR A N 1
ATOM 743 C CA . THR A 1 102 ? 14.135 -3.314 3.909 1.00 93.06 102 THR A CA 1
ATOM 744 C C . THR A 1 102 ? 14.411 -4.804 3.664 1.00 93.06 102 THR A C 1
ATOM 746 O O . THR A 1 102 ? 15.202 -5.165 2.789 1.00 93.06 102 THR A O 1
ATOM 749 N N . ILE A 1 103 ? 13.761 -5.698 4.415 1.00 92.44 103 ILE A N 1
ATOM 750 C CA . ILE A 1 103 ? 13.887 -7.152 4.219 1.00 92.44 103 ILE A CA 1
ATOM 751 C C . ILE A 1 103 ? 13.337 -7.554 2.843 1.00 92.44 103 ILE A C 1
ATOM 753 O O . ILE A 1 103 ? 14.012 -8.272 2.097 1.00 92.44 103 ILE A O 1
ATOM 757 N N . PHE A 1 104 ? 12.155 -7.050 2.485 1.00 94.19 104 PHE A N 1
ATOM 758 C CA . PHE A 1 104 ? 11.509 -7.289 1.198 1.00 94.19 104 PHE A CA 1
ATOM 759 C C . PHE A 1 104 ? 12.381 -6.844 0.018 1.00 94.19 104 PHE A C 1
ATOM 761 O O . PHE A 1 104 ? 12.651 -7.648 -0.875 1.00 94.19 104 PHE A O 1
ATOM 768 N N . GLU A 1 105 ? 12.884 -5.608 0.021 1.00 92.00 105 GLU A N 1
ATOM 769 C CA . GLU A 1 105 ? 13.708 -5.050 -1.063 1.00 92.00 105 GLU A CA 1
ATOM 770 C C . GLU A 1 105 ? 15.002 -5.851 -1.287 1.00 92.00 105 GLU A C 1
ATOM 772 O O . GLU A 1 105 ? 15.400 -6.145 -2.426 1.00 92.00 105 GLU A O 1
ATOM 777 N N . ASN A 1 106 ? 15.641 -6.277 -0.195 1.00 91.25 106 ASN A N 1
ATOM 778 C CA . ASN A 1 106 ? 16.829 -7.127 -0.248 1.00 91.25 106 ASN A CA 1
ATOM 779 C C . ASN A 1 106 ? 16.514 -8.510 -0.834 1.00 91.25 106 ASN A C 1
ATOM 781 O O . ASN A 1 106 ? 17.280 -9.033 -1.645 1.00 91.25 106 ASN A O 1
ATOM 785 N N . ALA A 1 107 ? 15.379 -9.102 -0.463 1.00 92.31 107 ALA A N 1
ATOM 786 C CA . ALA A 1 107 ? 14.985 -10.417 -0.948 1.00 92.31 107 ALA A CA 1
ATOM 787 C C . ALA A 1 107 ? 14.530 -10.380 -2.419 1.00 92.31 107 ALA A C 1
ATOM 789 O O . ALA A 1 107 ? 14.994 -11.184 -3.238 1.00 92.31 107 ALA A O 1
ATOM 790 N N . ILE A 1 108 ? 13.680 -9.420 -2.798 1.00 91.62 108 ILE A N 1
ATOM 791 C CA . ILE A 1 108 ? 13.082 -9.356 -4.138 1.00 91.62 108 ILE A CA 1
ATOM 792 C C . ILE A 1 108 ? 14.118 -9.022 -5.216 1.00 91.62 108 ILE A C 1
ATOM 794 O O . ILE A 1 108 ? 14.070 -9.579 -6.311 1.00 91.62 108 ILE A O 1
ATOM 798 N N . SER A 1 109 ? 15.119 -8.194 -4.899 1.00 87.38 109 SER A N 1
ATOM 799 C CA . SER A 1 109 ? 16.197 -7.844 -5.837 1.00 87.38 109 SER A CA 1
ATOM 800 C C . SER A 1 109 ? 17.090 -9.034 -6.215 1.00 87.38 109 SER A C 1
ATOM 802 O O . SER A 1 109 ? 17.681 -9.044 -7.297 1.00 87.38 109 SER A O 1
ATOM 804 N N . SER A 1 110 ? 17.154 -10.057 -5.357 1.00 85.00 110 SER A N 1
ATOM 805 C CA . SER A 1 110 ? 17.909 -11.297 -5.583 1.00 85.00 110 SER A CA 1
ATOM 806 C C . SER A 1 110 ? 17.098 -12.403 -6.272 1.00 85.00 110 SER A C 1
ATOM 808 O O . SER A 1 110 ? 17.626 -13.468 -6.605 1.00 85.00 110 SER A O 1
ATOM 810 N N . THR A 1 111 ? 15.806 -12.164 -6.492 1.00 88.25 111 THR A N 1
ATOM 811 C CA . THR A 1 111 ? 14.872 -13.183 -6.958 1.00 88.25 111 THR A CA 1
ATOM 812 C C . THR A 1 111 ? 15.019 -13.455 -8.455 1.00 88.25 111 THR A C 1
ATOM 814 O O . THR A 1 111 ? 15.070 -12.543 -9.277 1.00 88.25 111 THR A O 1
ATOM 817 N N . THR A 1 112 ? 15.046 -14.738 -8.827 1.00 88.75 112 THR A N 1
ATOM 818 C CA . THR A 1 112 ? 15.214 -15.189 -10.223 1.00 88.75 112 THR A CA 1
ATOM 819 C C . THR A 1 112 ? 14.027 -15.987 -10.766 1.00 88.75 112 THR A C 1
ATOM 821 O O . THR A 1 112 ? 13.990 -16.283 -11.960 1.00 88.75 112 THR A O 1
ATOM 824 N N . SER A 1 113 ? 13.042 -16.318 -9.925 1.00 92.75 113 SER A N 1
ATOM 825 C CA . SER A 1 113 ? 11.841 -17.066 -10.306 1.00 92.75 113 SER A CA 1
ATOM 826 C C . SER A 1 113 ? 10.578 -16.471 -9.685 1.00 92.75 113 SER A C 1
ATOM 828 O O . SER A 1 113 ? 10.624 -15.817 -8.643 1.00 92.75 113 SER A O 1
ATOM 830 N N . ALA A 1 114 ? 9.435 -16.723 -10.324 1.00 89.94 114 ALA A N 1
ATOM 831 C CA . ALA A 1 114 ? 8.141 -16.247 -9.845 1.00 89.94 114 ALA A CA 1
ATOM 832 C C . ALA A 1 114 ? 7.742 -16.870 -8.494 1.00 89.94 114 ALA A C 1
ATOM 834 O O . ALA A 1 114 ? 7.188 -16.173 -7.653 1.00 89.94 114 ALA A O 1
ATOM 835 N N . ASP A 1 115 ? 8.075 -18.143 -8.255 1.00 92.50 115 ASP A N 1
ATOM 836 C CA . ASP A 1 115 ? 7.737 -18.833 -7.001 1.00 92.50 115 ASP A CA 1
ATOM 837 C C . ASP A 1 115 ? 8.473 -18.230 -5.796 1.00 92.50 115 ASP A C 1
ATOM 839 O O . ASP A 1 115 ? 7.898 -18.044 -4.720 1.00 92.50 115 ASP A O 1
ATOM 843 N N . VAL A 1 116 ? 9.747 -17.870 -5.985 1.00 90.62 116 VAL A N 1
ATOM 844 C CA . VAL A 1 116 ? 10.527 -17.185 -4.948 1.00 90.62 116 VAL A CA 1
ATOM 845 C C . VAL A 1 116 ? 9.980 -15.775 -4.738 1.00 90.62 116 VAL A C 1
ATOM 847 O O . VAL A 1 116 ? 9.814 -15.371 -3.592 1.00 90.62 116 VAL A O 1
ATOM 850 N N . ALA A 1 117 ? 9.604 -15.065 -5.809 1.00 90.62 117 ALA A N 1
ATOM 851 C CA . ALA A 1 117 ? 8.999 -13.736 -5.695 1.00 90.62 117 ALA A CA 1
ATOM 852 C C . ALA A 1 117 ? 7.712 -13.790 -4.867 1.00 90.62 117 ALA A C 1
ATOM 854 O O . ALA A 1 117 ? 7.551 -13.013 -3.932 1.00 90.62 117 ALA A O 1
ATOM 855 N N . LEU A 1 118 ? 6.828 -14.746 -5.165 1.00 92.31 118 LEU A N 1
ATOM 856 C CA . LEU A 1 118 ? 5.581 -14.945 -4.431 1.00 92.31 118 LEU A CA 1
ATOM 857 C C . LEU A 1 118 ? 5.828 -15.223 -2.946 1.00 92.31 118 LEU A C 1
ATOM 859 O O . LEU A 1 118 ? 5.128 -14.675 -2.100 1.00 92.31 118 LEU A O 1
ATOM 863 N N . THR A 1 119 ? 6.841 -16.032 -2.632 1.00 93.94 119 THR A N 1
ATOM 864 C CA . THR A 1 119 ? 7.236 -16.296 -1.241 1.00 93.94 119 THR A CA 1
ATOM 865 C C . THR A 1 119 ? 7.671 -15.011 -0.537 1.00 93.94 119 THR A C 1
ATOM 867 O O . THR A 1 119 ? 7.217 -14.741 0.568 1.00 93.94 119 THR A O 1
ATOM 870 N N . VAL A 1 120 ? 8.493 -14.189 -1.194 1.00 93.69 120 VAL A N 1
ATOM 871 C CA . VAL A 1 120 ? 8.961 -12.903 -0.654 1.00 93.69 120 VAL A CA 1
ATOM 872 C C . VAL A 1 120 ? 7.798 -11.937 -0.406 1.00 93.69 120 VAL A C 1
ATOM 874 O O . VAL A 1 120 ? 7.741 -11.322 0.657 1.00 93.69 120 VAL A O 1
ATOM 877 N N . PHE A 1 121 ? 6.841 -11.843 -1.335 1.00 92.25 121 PHE A N 1
ATOM 878 C CA . PHE A 1 121 ? 5.621 -11.058 -1.128 1.00 92.25 121 PHE A CA 1
ATOM 879 C C . PHE A 1 121 ? 4.807 -11.583 0.061 1.00 92.25 121 PHE A C 1
ATOM 881 O O . PHE A 1 121 ? 4.421 -10.800 0.919 1.00 92.25 121 PHE A O 1
ATOM 888 N N . ALA A 1 122 ? 4.576 -12.895 0.155 1.00 93.69 122 ALA A N 1
ATOM 889 C CA . ALA A 1 122 ? 3.816 -13.477 1.262 1.00 93.69 122 ALA A CA 1
ATOM 890 C C . ALA A 1 122 ? 4.469 -13.204 2.628 1.00 93.69 122 ALA A C 1
ATOM 892 O O . ALA A 1 122 ? 3.767 -12.886 3.586 1.00 93.69 122 ALA A O 1
ATOM 893 N N . THR A 1 123 ? 5.802 -13.276 2.710 1.00 94.56 123 THR A N 1
ATOM 894 C CA . THR A 1 123 ? 6.547 -12.909 3.922 1.00 94.56 123 THR A CA 1
ATOM 895 C C . THR A 1 123 ? 6.350 -11.440 4.274 1.00 94.56 123 THR A C 1
ATOM 897 O O . THR A 1 123 ? 5.979 -11.154 5.403 1.00 94.56 123 THR A O 1
ATOM 900 N N . PHE A 1 124 ? 6.495 -10.520 3.315 1.00 94.56 124 PHE A N 1
ATOM 901 C CA . PHE A 1 124 ? 6.263 -9.094 3.566 1.00 94.56 124 PHE A CA 1
ATOM 902 C C . PHE A 1 124 ? 4.855 -8.818 4.109 1.00 94.56 124 PHE A C 1
ATOM 904 O O . PHE A 1 124 ? 4.709 -8.123 5.109 1.00 94.56 124 PHE A O 1
ATOM 911 N N . PHE A 1 125 ? 3.823 -9.407 3.496 1.00 94.38 125 PHE A N 1
ATOM 912 C CA . PHE A 1 125 ? 2.443 -9.275 3.974 1.00 94.38 125 PHE A CA 1
ATOM 913 C C . PHE A 1 125 ? 2.289 -9.778 5.415 1.00 94.38 125 PHE A C 1
ATOM 915 O O . PHE A 1 125 ? 1.681 -9.095 6.236 1.00 94.38 125 PHE A O 1
ATOM 922 N N . SER A 1 126 ? 2.855 -10.946 5.730 1.00 95.19 126 SER A N 1
ATOM 923 C CA . SER A 1 126 ? 2.795 -11.522 7.077 1.00 95.19 126 SER A CA 1
ATOM 924 C C . SER A 1 126 ? 3.529 -10.668 8.112 1.00 95.19 126 SER A C 1
ATOM 926 O O . SER A 1 126 ? 3.035 -10.513 9.226 1.00 95.19 126 SER A O 1
ATOM 928 N N . ASP A 1 127 ? 4.693 -10.122 7.760 1.00 95.12 127 ASP A N 1
ATOM 929 C CA . ASP A 1 127 ? 5.495 -9.298 8.666 1.00 95.12 127 ASP A CA 1
ATOM 930 C C . ASP A 1 127 ? 4.768 -7.987 8.987 1.00 95.12 127 ASP A C 1
ATOM 932 O O . ASP A 1 127 ? 4.671 -7.602 10.150 1.00 95.12 127 ASP A O 1
ATOM 936 N N . VAL A 1 128 ? 4.185 -7.334 7.974 1.00 94.19 128 VAL A N 1
ATOM 937 C CA . VAL A 1 128 ? 3.387 -6.118 8.182 1.00 94.19 128 VAL A CA 1
ATOM 938 C C . VAL A 1 128 ? 2.144 -6.405 9.024 1.00 94.19 128 VAL A C 1
ATOM 940 O O . VAL A 1 128 ? 1.855 -5.638 9.937 1.00 94.19 128 VAL A O 1
ATOM 943 N N . GLN A 1 129 ? 1.431 -7.507 8.765 1.00 94.12 129 GLN A N 1
ATOM 944 C CA . GLN A 1 129 ? 0.287 -7.903 9.595 1.00 94.12 129 GLN A CA 1
ATOM 945 C C . GLN A 1 129 ? 0.694 -8.084 11.059 1.00 94.12 129 GLN A C 1
ATOM 947 O O . GLN A 1 129 ? 0.024 -7.547 11.935 1.00 94.12 129 GLN A O 1
ATOM 952 N N . SER A 1 130 ? 1.822 -8.750 11.324 1.00 94.25 130 SER A N 1
ATOM 953 C CA . SER A 1 130 ? 2.347 -8.896 12.686 1.00 94.25 130 SER A CA 1
ATOM 954 C C . SER A 1 130 ? 2.647 -7.538 13.330 1.00 94.25 130 SER A C 1
ATOM 956 O O . SER A 1 130 ? 2.241 -7.298 14.464 1.00 94.25 130 SER A O 1
ATOM 958 N N . THR A 1 131 ? 3.302 -6.619 12.610 1.00 94.00 131 THR A N 1
ATOM 959 C CA . THR A 1 131 ? 3.566 -5.254 13.101 1.00 94.00 131 THR A CA 1
ATOM 960 C C . THR A 1 131 ? 2.273 -4.496 13.408 1.00 94.00 131 THR A C 1
ATOM 962 O O . THR A 1 131 ? 2.182 -3.789 14.416 1.00 94.00 131 THR A O 1
ATOM 965 N N . SER A 1 132 ? 1.257 -4.632 12.557 1.00 93.12 132 SER A N 1
ATOM 966 C CA . SER A 1 132 ? -0.058 -4.042 12.789 1.00 93.12 132 SER A CA 1
ATOM 967 C C . SER A 1 132 ? -0.748 -4.646 14.007 1.00 93.12 132 SER A C 1
ATOM 969 O O . SER A 1 132 ? -1.296 -3.894 14.804 1.00 93.12 132 SER A O 1
ATOM 971 N N . GLU A 1 133 ? -0.691 -5.961 14.206 1.00 91.94 133 GLU A N 1
ATOM 972 C CA . GLU A 1 133 ? -1.249 -6.630 15.388 1.00 91.94 133 GLU A CA 1
ATOM 973 C C . GLU A 1 133 ? -0.577 -6.165 16.688 1.00 91.94 133 GLU A C 1
ATOM 975 O O . GLU A 1 133 ? -1.273 -5.844 17.656 1.00 91.94 133 GLU A O 1
ATOM 980 N N . ASP A 1 134 ? 0.751 -6.033 16.695 1.00 90.94 134 ASP A N 1
ATOM 981 C CA . ASP A 1 134 ? 1.505 -5.529 17.850 1.00 90.94 134 ASP A CA 1
ATOM 982 C C . ASP A 1 134 ? 1.058 -4.105 18.233 1.00 90.94 134 ASP A C 1
ATOM 984 O O . ASP A 1 134 ? 0.872 -3.782 19.414 1.00 90.94 134 ASP A O 1
ATOM 988 N N . ASN A 1 135 ? 0.788 -3.270 17.224 1.00 90.44 135 ASN A N 1
ATOM 989 C CA . ASN A 1 135 ? 0.310 -1.897 17.388 1.00 90.44 135 ASN A CA 1
ATOM 990 C C . ASN A 1 135 ? -1.211 -1.790 17.627 1.00 90.44 135 ASN A C 1
ATOM 992 O O . ASN A 1 135 ? -1.679 -0.794 18.185 1.00 90.44 135 ASN A O 1
ATOM 996 N N . ALA A 1 136 ? -1.995 -2.809 17.268 1.00 86.62 136 ALA A N 1
ATOM 997 C CA . ALA A 1 136 ? -3.456 -2.807 17.372 1.00 86.62 136 ALA A CA 1
ATOM 998 C C . ALA A 1 136 ? -3.955 -2.808 18.822 1.00 86.62 136 ALA A C 1
ATOM 1000 O O . ALA A 1 136 ? -5.036 -2.283 19.098 1.00 86.62 136 ALA A O 1
ATOM 1001 N N . SER A 1 137 ? -3.160 -3.351 19.752 1.00 74.69 137 SER A N 1
ATOM 1002 C CA . SER A 1 137 ? -3.467 -3.454 21.190 1.00 74.69 137 SER A CA 1
ATOM 1003 C C . SER A 1 137 ? -3.859 -2.124 21.844 1.00 74.69 137 SER A C 1
ATOM 1005 O O . SER A 1 137 ? -4.526 -2.111 22.879 1.00 74.69 137 SER A O 1
ATOM 1007 N N . ALA A 1 138 ? -3.393 -1.010 21.275 1.00 69.00 138 ALA A N 1
ATOM 1008 C CA . ALA A 1 138 ? -3.622 0.340 21.776 1.00 69.00 138 ALA A CA 1
ATOM 1009 C C . ALA A 1 138 ? -4.828 1.037 21.127 1.00 69.00 138 ALA A C 1
ATOM 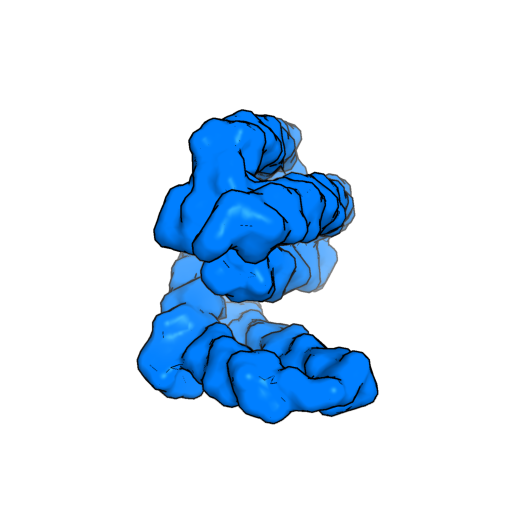1011 O O . ALA A 1 138 ? -5.144 2.157 21.522 1.00 69.00 138 ALA A O 1
ATOM 1012 N N . THR A 1 139 ? -5.487 0.386 20.164 1.00 81.06 139 THR A N 1
ATOM 1013 C CA . THR A 1 139 ? -6.491 1.016 19.306 1.00 81.06 139 THR A CA 1
ATOM 1014 C C . THR A 1 139 ? -7.922 0.679 19.710 1.00 81.06 139 THR A C 1
ATOM 1016 O O . THR A 1 139 ? -8.222 -0.386 20.251 1.00 81.06 139 THR A O 1
ATOM 1019 N N . SER A 1 140 ? -8.824 1.611 19.429 1.00 87.50 140 SER A N 1
ATOM 1020 C CA . SER A 1 140 ? -10.276 1.511 19.590 1.00 87.50 140 SER A CA 1
ATOM 1021 C C . SER A 1 140 ? -11.016 1.325 18.261 1.00 87.50 140 SER A C 1
ATOM 1023 O O . SER A 1 140 ? -12.249 1.304 18.238 1.00 87.50 140 SER A O 1
ATOM 1025 N N . MET A 1 141 ? -10.270 1.173 17.162 1.00 93.31 141 MET A N 1
ATOM 1026 C CA . MET A 1 141 ? -10.812 0.933 15.826 1.00 93.31 141 MET A CA 1
ATOM 1027 C C . MET A 1 141 ? -11.605 -0.379 15.786 1.00 93.31 141 MET A C 1
ATOM 1029 O O . MET A 1 141 ? -11.267 -1.359 16.456 1.00 93.31 141 MET A O 1
ATOM 1033 N N . SER A 1 142 ? -12.658 -0.424 14.968 1.00 92.69 142 SER A N 1
ATOM 1034 C CA . SER A 1 142 ? -13.356 -1.679 14.691 1.00 92.69 142 SER A CA 1
ATOM 1035 C C . SER A 1 142 ? -12.431 -2.659 13.958 1.00 92.69 142 SER A C 1
ATOM 1037 O O . SER A 1 142 ? -11.499 -2.248 13.268 1.00 92.69 142 SER A O 1
ATOM 1039 N N . SER A 1 143 ? -12.688 -3.967 14.071 1.00 91.25 143 SER A N 1
ATOM 1040 C CA . SER A 1 143 ? -11.860 -4.983 13.400 1.00 91.25 143 SER A CA 1
ATOM 1041 C C . SER A 1 143 ? -11.801 -4.783 11.883 1.00 91.25 143 SER A C 1
ATOM 1043 O O . SER A 1 143 ? -10.737 -4.940 11.301 1.00 91.25 143 SER A O 1
ATOM 1045 N N . ALA A 1 144 ? -12.917 -4.381 11.263 1.00 92.00 144 ALA A N 1
ATOM 1046 C CA . ALA A 1 144 ? -12.969 -4.087 9.832 1.00 92.00 144 ALA A CA 1
ATOM 1047 C C . ALA A 1 144 ? -12.104 -2.870 9.465 1.00 92.00 144 ALA A C 1
ATOM 1049 O O . ALA A 1 144 ? -11.359 -2.910 8.492 1.00 92.00 144 ALA A O 1
ATOM 1050 N N . THR A 1 145 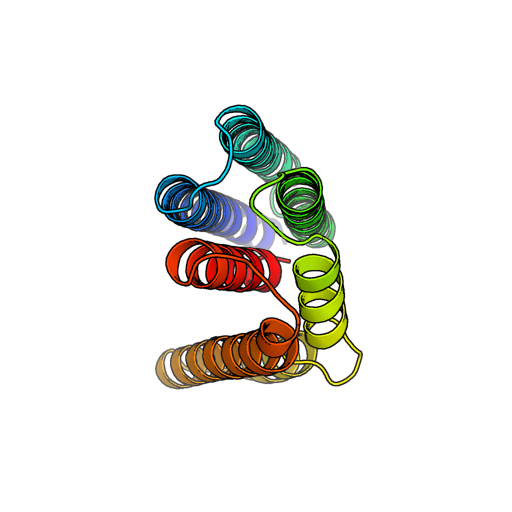? -12.161 -1.803 10.266 1.00 94.75 145 THR A N 1
ATOM 1051 C CA . THR A 1 145 ? -11.358 -0.596 10.041 1.00 94.75 145 THR A CA 1
ATOM 1052 C C . THR A 1 145 ? -9.866 -0.853 10.266 1.00 94.75 145 THR A C 1
ATOM 1054 O O . THR A 1 145 ? -9.049 -0.403 9.467 1.00 94.75 145 THR A O 1
ATOM 1057 N N . LEU A 1 146 ? -9.502 -1.629 11.290 1.00 94.88 146 LEU A N 1
ATOM 1058 C CA . LEU A 1 146 ? -8.120 -2.045 11.540 1.00 94.88 146 LEU A CA 1
ATOM 1059 C C . LEU A 1 146 ? -7.563 -2.915 10.399 1.00 94.88 146 LEU A C 1
ATOM 1061 O O . LEU A 1 146 ? -6.433 -2.697 9.958 1.00 94.88 146 LEU A O 1
ATOM 1065 N N . GLU A 1 147 ? -8.346 -3.882 9.914 1.00 94.81 147 GLU A N 1
ATOM 1066 C CA . GLU A 1 147 ? -7.974 -4.744 8.784 1.00 94.81 147 GLU A CA 1
ATOM 1067 C C . GLU A 1 147 ? -7.763 -3.916 7.512 1.00 94.81 147 GLU A C 1
ATOM 1069 O O . GLU A 1 147 ? -6.699 -3.992 6.898 1.00 94.81 147 GLU A O 1
ATOM 1074 N N . ALA A 1 148 ? -8.720 -3.050 7.174 1.00 96.06 148 ALA A N 1
ATOM 1075 C CA . ALA A 1 148 ? -8.613 -2.167 6.019 1.00 96.06 148 ALA A CA 1
ATOM 1076 C C . ALA A 1 148 ? -7.404 -1.225 6.123 1.00 96.06 148 ALA A C 1
ATOM 1078 O O . ALA A 1 148 ? -6.643 -1.087 5.167 1.00 96.06 148 ALA A O 1
ATOM 1079 N N . ALA A 1 149 ? -7.174 -0.609 7.288 1.00 96.12 149 ALA A N 1
ATOM 1080 C CA . ALA A 1 149 ? -6.022 0.261 7.516 1.00 96.12 149 ALA A CA 1
ATOM 1081 C C . ALA A 1 149 ? -4.697 -0.489 7.322 1.00 96.12 149 ALA A C 1
ATOM 1083 O O . ALA A 1 149 ? -3.794 0.004 6.646 1.00 96.12 149 ALA A O 1
ATOM 1084 N N . THR A 1 150 ? -4.603 -1.704 7.862 1.00 96.12 150 THR A N 1
ATOM 1085 C CA . THR A 1 150 ? -3.441 -2.586 7.697 1.00 96.12 150 THR A CA 1
ATOM 1086 C C . THR A 1 150 ? -3.209 -2.915 6.224 1.00 96.12 150 THR A C 1
ATOM 1088 O O . THR A 1 150 ? -2.102 -2.738 5.716 1.00 96.12 150 THR A O 1
ATOM 1091 N N . ASN A 1 151 ? -4.257 -3.318 5.501 1.00 96.69 151 ASN A N 1
ATOM 1092 C CA . ASN A 1 151 ? -4.169 -3.642 4.078 1.00 96.69 151 ASN A CA 1
ATOM 1093 C C . ASN A 1 151 ? -3.749 -2.430 3.236 1.00 96.69 151 ASN A C 1
ATOM 1095 O O . ASN A 1 151 ? -2.897 -2.561 2.357 1.00 96.69 151 ASN A O 1
ATOM 1099 N N . ILE A 1 152 ? -4.278 -1.237 3.523 1.00 97.81 152 ILE A N 1
ATOM 1100 C CA . ILE A 1 152 ? -3.869 0.004 2.849 1.00 97.81 152 ILE A CA 1
ATOM 1101 C C . ILE A 1 152 ? -2.382 0.297 3.094 1.00 97.81 152 ILE A C 1
ATOM 1103 O O . ILE A 1 152 ? -1.658 0.631 2.151 1.00 97.81 152 ILE A O 1
ATOM 1107 N N . ILE A 1 153 ? -1.898 0.133 4.329 1.00 96.38 153 ILE A N 1
ATOM 1108 C CA . ILE A 1 153 ? -0.481 0.333 4.666 1.00 96.38 153 ILE A CA 1
ATOM 1109 C C . ILE A 1 153 ? 0.403 -0.668 3.911 1.00 96.38 153 ILE A C 1
ATOM 1111 O O . ILE A 1 153 ? 1.422 -0.266 3.347 1.00 96.38 153 ILE A O 1
ATOM 1115 N N . ILE A 1 154 ? 0.007 -1.943 3.831 1.00 95.00 154 ILE A N 1
ATOM 1116 C CA . ILE A 1 154 ? 0.726 -2.959 3.043 1.00 95.00 154 ILE A CA 1
ATOM 1117 C C . ILE A 1 154 ? 0.811 -2.534 1.576 1.00 95.00 154 ILE A C 1
ATOM 1119 O O . ILE A 1 154 ? 1.894 -2.519 0.993 1.00 95.00 154 ILE A O 1
ATOM 1123 N N . LEU A 1 155 ? -0.329 -2.189 0.974 1.00 95.56 155 LEU A N 1
ATOM 1124 C CA . LEU A 1 155 ? -0.431 -1.872 -0.451 1.00 95.56 155 LEU A CA 1
ATOM 1125 C C . LEU A 1 155 ? 0.387 -0.638 -0.835 1.00 95.56 155 LEU A C 1
ATOM 1127 O O . LEU A 1 155 ? 1.025 -0.635 -1.887 1.00 95.56 155 LEU A O 1
ATOM 1131 N N . THR A 1 156 ? 0.376 0.396 0.005 1.00 95.12 156 THR A N 1
ATOM 1132 C CA . THR A 1 156 ? 1.116 1.636 -0.258 1.00 95.12 156 THR A CA 1
ATOM 1133 C C . THR A 1 156 ? 2.622 1.463 -0.055 1.00 95.12 156 THR A C 1
ATOM 1135 O O . THR A 1 156 ? 3.379 1.939 -0.893 1.00 95.12 156 THR A O 1
ATOM 1138 N N . ASN A 1 157 ? 3.061 0.696 0.951 1.00 92.50 157 ASN A N 1
ATOM 1139 C CA . ASN A 1 157 ? 4.483 0.376 1.165 1.00 92.50 157 ASN A CA 1
ATOM 1140 C C . ASN A 1 157 ? 5.064 -0.625 0.164 1.00 92.50 157 ASN A C 1
ATOM 1142 O O . ASN A 1 157 ? 6.277 -0.690 -0.005 1.00 92.50 157 ASN A O 1
ATOM 1146 N N . LEU A 1 158 ? 4.224 -1.441 -0.477 1.00 86.38 158 LEU A N 1
ATOM 1147 C CA . LEU A 1 158 ? 4.671 -2.321 -1.558 1.00 86.38 158 LEU A CA 1
ATOM 1148 C C . LEU A 1 158 ? 5.021 -1.536 -2.829 1.00 86.38 158 LEU A C 1
ATOM 1150 O O . LEU A 1 158 ? 5.743 -2.026 -3.699 1.00 86.38 158 LEU A O 1
ATOM 1154 N N . ALA A 1 159 ? 4.411 -0.363 -2.971 1.00 75.25 159 ALA A N 1
ATOM 1155 C CA . ALA A 1 159 ? 4.482 0.458 -4.162 1.00 75.25 159 ALA A CA 1
ATOM 1156 C C . ALA A 1 159 ? 5.653 1.449 -4.132 1.00 75.25 159 ALA A C 1
ATOM 1158 O O . ALA A 1 159 ? 6.178 1.783 -5.198 1.00 75.25 159 ALA A O 1
ATOM 1159 N N . SER A 1 160 ? 6.012 1.917 -2.933 1.00 69.12 160 SER A N 1
ATOM 1160 C CA . SER A 1 160 ? 7.085 2.871 -2.644 1.00 69.12 160 SER A CA 1
ATOM 1161 C C . SER A 1 160 ? 8.409 2.209 -2.285 1.00 69.12 160 SER A C 1
ATOM 1163 O O . SER A 1 160 ? 8.466 0.987 -2.035 1.00 69.12 160 SER A O 1
#

Sequence (160 aa):
TEIKNSVRSQTSIMAGIAIDAAVRAEAEASEMSNESKQAIADAGVQLKAALRTAVGVKADVEAAFENYQEEVQTAMENDSSIEANFVVSVNTEINSQTGAKTIFENAISSTTSADVALTVFATFFSDVQSTSEDNASATSMSSATLEAATNIIILTNLAS

Radius of gyration: 15.74 Å; chains: 1; bounding box: 35×32×46 Å

=== Feature glossary ===
A reading guide for the features in this record.

Start from the sequence.

  · This is the polypeptide sequence — one letter per residue, N-terminus first. Length ranges from a few dozen residues for small domains to over a thousand for large multi-domain proteins.

Fold it, and you get atomic coordinates and the backbone conformation that goes with them.

  · Structure coordinates are given as an mmCIF _atom_site loop: one row per atom with element, residue name, chain id, sequence number, and x/y/z position in Å. Only the four main-chain atoms per residue are included here; side chains are omitted to keep the record compact.

  · Backbone dihedral angles. Every residue except chain termini has a φ (preceding-C → N → Cα → C) and a ψ (N → Cα → C → next-N). They are reported in degrees following the IUPAC sign convention. Secondary structure is essentially a statement about which (φ, ψ) basin each residue occupies.

  · The SS8 string is DSSP's per-residue secondary-structure call. α-helix (H) means an i→i+4 H-bond ladder; β-strand (E) means the residue participates in a β-sheet; 3₁₀ (G) and π (I) are tighter and wider helices; T/S are turns/bends; '-' is loop.

  · SS3 is a coarse helix/strand/coil call (letters a/b/c) made by the P-SEA algorithm from inter-Cα distances and dihedrals. It is less detailed than DSSP but needs only Cα positions.

Summarize the fold with a handful of shape descriptors and a per-residue structural alphabet.

  · Radius of gyration (Rg) is the root-mean-square distance of Cα atoms from their centroid — a single number for overall size and compactness. A globular do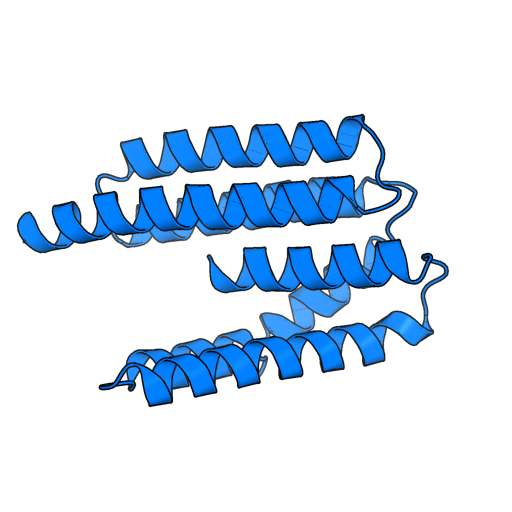main of N residues has Rg ≈ 2.2·N^0.38 Å; an extended or disordered chain has a much larger Rg. The Cα contact count is the number of residue pairs whose Cα atoms are within 8 Å and are more than four positions apart in sequence — a standard proxy for tertiary packing density. The bounding box is the smallest axis-aligned box enclosing all Cα atoms.

  · The Foldseek 3Di string encodes local tertiary geometry as a 20-letter alphabet — one character per residue — derived from the relative positions of nearby Cα atoms. Unlike the amino-acid sequence, 3Di is a direct function of the 3D structure, so two proteins with the same fold have similar 3Di strings even at low sequence identity.

  · Solvent-accessible surface area (SASA) is the area in Å² traced out by the centre of a 1.4 Å probe sphere (a water molecule) rolled over the protein's van der Waals surface (Shrake–Rupley / Lee–Richards construction). Buried residues have near-zero SASA; fully exposed residues can exceed 200 Å². The total SASA scales roughly with the number of surface residues.

Ask how reliable the model is.

  · pLDDT (predicted Local Distance Difference Test) is AlphaFold's per-residue confidence score, ranging from 0 to 100. Values above 90 indicate high confidence (typically well-packed cores); 70–90 is confident; 50–70 low confidence; below 50 usually means the region is disordered or the prediction is unreliable there. AlphaFold stores pLDDT in the mmCIF B-factor column.

  · B-factor (Debye–Waller factor) reflects atomic displacement in the crystal lattice. It is an experimental observable (units Å²), not a prediction; low values mean the atom is pinned down, high values mean it moves or is heterogeneous a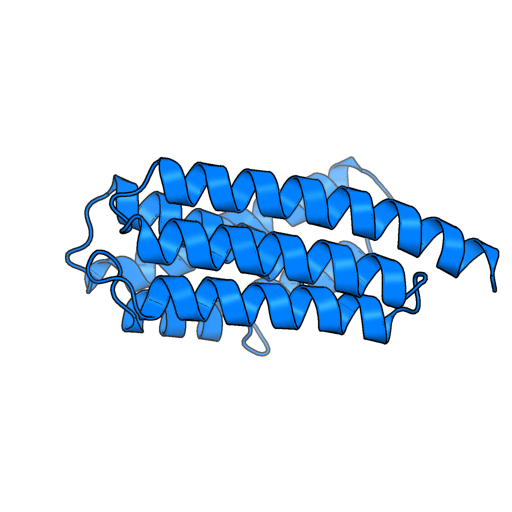cross the crystal.

  · Predicted Aligned Error (PAE) is an AlphaFold confidence matrix: entry (i, j) is the expected error in the position of residue j, in ångströms, when the prediction is superimposed on the true structure at residue i. Low PAE within a block of residues means that block is internally rigid and well-predicted; high PAE between two blocks means their relative placement is uncertain even if each block individually is confident.

Place it in context: what it resembles, what it is annotated as, and how it looks.

  · Nearest PDB neighbors are the top structural matches found by Foldseek when searching this structure against the entire Protein Data Bank. Each hit reports a TM-score (0 to 1; >0.5 almost always implies the same fold) and an E-value. These are *structural* homologs — they may share no detectable sequence similarity.

  · Functional annotations link the protein to curated databases. InterPro entries identify conserved domains and families by matching the sequence against member-database signatures (Pfam, PROSITE, CDD, …). Gene Ontology (GO) terms describe molecular function, biological process, and cellular component in a controlled vocabulary. CATH places the structure in a hierarchical fold classification (Class/Architecture/Topology/Homologous-superfamily). The organism is the source species.

  · Three diagnostic plots accompany the record. The Cα contact map visualizes the tertiary structure as a 2D adjacency matrix (8 Å cutoff, sequence-local contacts suppressed). The Ramachandran plot shows the distribution of backbone (φ, ψ) torsions, with points in the α and β basins reflecting secondary structure content. The PAE plot shows AlphaFold's inter-residue confidence as a color matrix.

  · Six rendered views show the 3D structure from the faces of a cube — i.e. along ±x, ±y, ±z. Rendering representation is drawn randomly per protein from cartoon (secondary-structure ribbons), sticks (backbone bonds), or molecular surface; coloring is either N→C rainbow (blue at the N-terminus through red at the C-terminus) or one color per chain.